Protein AF-A0A7X6APH6-F1 (afdb_monomer)

Solvent-accessible surface area (backbone atoms only — not comparable to full-atom values): 3446 Å² total; per-residue (Å²): 134,90,86,76,60,75,91,77,60,81,91,82,86,87,83,74,63,89,92,66,48,60,56,54,50,51,23,49,50,37,29,75,70,64,76,37,98,62,74,36,41,68,95,79,69,52,30,88,54,129

Mean predicted aligned error: 3.8 Å

Secondary structure (DSSP, 8-state):
-----GGG--------STTSSHHHHHHHHHHHTTSSSS---TTTT--S--

Sequence (50 aa):
MKVYPTTEIRNVVLLGHGDAGKTTLTSAMLFTGGTVNRLGKVDDGSSTTD

Structure (mmCIF, N/CA/C/O backbone):
data_AF-A0A7X6APH6-F1
#
_entry.id   AF-A0A7X6APH6-F1
#
loop_
_atom_site.group_PDB
_atom_site.id
_atom_site.type_symbol
_atom_site.label_atom_id
_atom_site.label_alt_id
_atom_site.label_comp_id
_atom_site.label_asym_id
_atom_site.label_entity_id
_atom_site.label_seq_id
_atom_site.pdbx_PDB_ins_code
_atom_site.Cartn_x
_atom_site.Cartn_y
_atom_site.Cartn_z
_atom_site.occupancy
_atom_site.B_iso_or_equiv
_atom_site.auth_seq_id
_atom_site.auth_comp_id
_atom_site.auth_asym_id
_atom_site.auth_atom_id
_atom_site.pdbx_PDB_model_num
ATOM 1 N N . MET A 1 1 ? -15.286 12.414 11.049 1.00 76.44 1 MET A N 1
ATOM 2 C CA . MET A 1 1 ? -13.857 12.037 11.112 1.00 76.44 1 MET A CA 1
ATOM 3 C C . MET A 1 1 ? -13.766 10.693 11.823 1.00 76.44 1 MET A C 1
ATOM 5 O O . MET A 1 1 ? -14.344 10.585 12.896 1.00 76.44 1 MET A O 1
ATOM 9 N N . LYS A 1 2 ? -13.162 9.658 11.218 1.00 88.88 2 LYS A N 1
ATOM 10 C CA . LYS A 1 2 ? -12.920 8.381 11.919 1.00 88.88 2 LYS A CA 1
ATOM 11 C C . LYS A 1 2 ? -11.702 8.545 12.830 1.00 88.88 2 LYS A C 1
ATOM 13 O O . LYS A 1 2 ? -10.707 9.118 12.397 1.00 88.88 2 LYS A O 1
ATOM 18 N N . VAL A 1 3 ? -11.805 8.078 14.071 1.00 93.31 3 VAL A N 1
ATOM 19 C CA . VAL A 1 3 ? -10.708 8.067 15.049 1.00 93.31 3 VAL A CA 1
ATOM 20 C C . VAL A 1 3 ? -10.130 6.658 15.076 1.00 93.31 3 VAL A C 1
ATOM 22 O 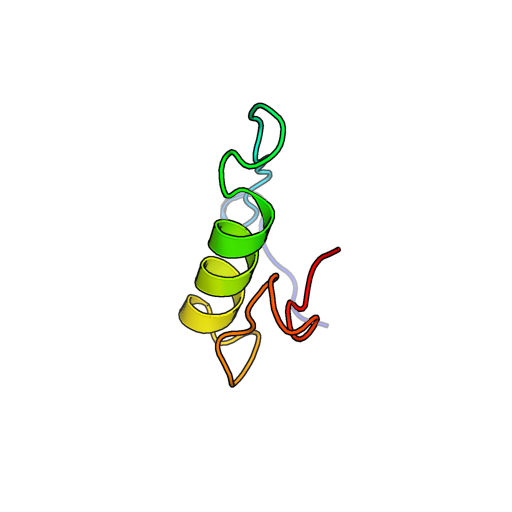O . VAL A 1 3 ? -10.892 5.706 15.223 1.00 93.31 3 VAL A O 1
AT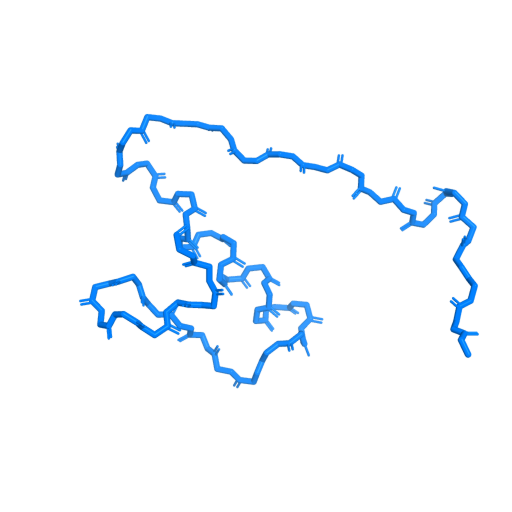OM 25 N N . TYR A 1 4 ? -8.811 6.537 14.929 1.00 95.00 4 TYR A N 1
ATOM 26 C CA . TYR A 1 4 ? -8.103 5.257 14.962 1.00 95.00 4 TYR A CA 1
ATOM 27 C C . TYR A 1 4 ? -7.202 5.200 16.204 1.00 95.00 4 TYR A C 1
ATOM 29 O O . TYR A 1 4 ? -6.460 6.160 16.441 1.00 95.00 4 TYR A O 1
ATOM 37 N N . PRO A 1 5 ? -7.244 4.124 17.010 1.00 96.56 5 PRO A N 1
ATOM 38 C CA . PRO A 1 5 ? -6.300 3.937 18.105 1.00 96.56 5 PRO A CA 1
ATOM 39 C C . PRO A 1 5 ? -4.889 3.693 17.555 1.00 96.56 5 PRO A C 1
ATOM 41 O O . PRO A 1 5 ? -4.718 3.139 16.470 1.00 96.56 5 PRO A O 1
ATOM 44 N N . THR A 1 6 ? -3.855 4.042 18.324 1.00 95.44 6 THR A N 1
ATOM 45 C CA . THR A 1 6 ? -2.449 3.882 17.904 1.00 95.44 6 THR A CA 1
ATOM 46 C C . THR A 1 6 ? -2.111 2.449 17.478 1.00 95.44 6 THR A C 1
ATOM 48 O O . THR A 1 6 ? -1.290 2.249 16.590 1.00 95.44 6 THR A O 1
ATOM 51 N N . THR A 1 7 ? -2.772 1.445 18.060 1.00 97.12 7 THR A N 1
ATOM 52 C CA . THR A 1 7 ? -2.603 0.020 17.723 1.00 97.12 7 THR A CA 1
ATOM 53 C C . THR A 1 7 ? -3.040 -0.342 16.300 1.00 97.12 7 THR A C 1
ATOM 55 O O . THR A 1 7 ? -2.592 -1.360 15.772 1.00 97.12 7 THR A O 1
ATOM 58 N N . GLU A 1 8 ? -3.889 0.476 15.675 1.00 96.31 8 GLU A N 1
ATOM 59 C CA . GLU A 1 8 ? -4.360 0.308 14.294 1.00 96.31 8 GLU A CA 1
ATOM 60 C C . GLU A 1 8 ? -3.534 1.113 13.277 1.00 96.31 8 GLU A C 1
ATOM 62 O O . GLU A 1 8 ? -3.677 0.912 12.072 1.00 96.31 8 GLU A O 1
ATOM 67 N N . ILE A 1 9 ? -2.632 1.991 13.730 1.00 95.50 9 ILE A N 1
ATOM 68 C CA . ILE A 1 9 ? -1.780 2.801 12.853 1.00 95.50 9 ILE A CA 1
ATOM 69 C C . ILE A 1 9 ? -0.476 2.049 12.568 1.00 95.50 9 ILE A C 1
ATOM 71 O O . ILE A 1 9 ? 0.252 1.645 13.477 1.00 95.50 9 ILE A O 1
ATOM 75 N N . ARG A 1 10 ? -0.150 1.881 11.284 1.00 95.31 10 ARG A N 1
ATOM 76 C CA . ARG A 1 10 ? 1.102 1.261 10.828 1.00 95.31 10 ARG A CA 1
AT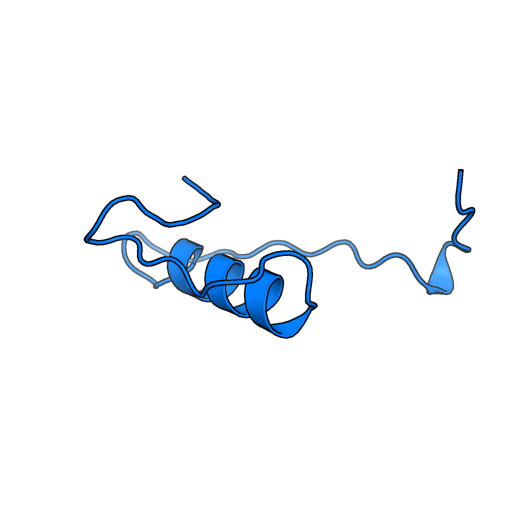OM 77 C C . ARG A 1 10 ? 1.946 2.291 10.085 1.00 95.31 10 ARG A C 1
ATOM 79 O O . ARG A 1 10 ? 1.578 2.720 8.998 1.00 95.31 10 ARG A O 1
ATOM 86 N N . ASN A 1 11 ? 3.087 2.659 10.663 1.00 95.44 11 ASN A N 1
ATOM 87 C CA . ASN A 1 11 ? 4.090 3.487 9.993 1.00 95.44 11 ASN A CA 1
ATOM 88 C C . ASN A 1 11 ? 5.038 2.572 9.215 1.00 95.44 11 ASN A C 1
ATOM 90 O O . ASN A 1 11 ? 5.706 1.730 9.815 1.00 95.44 11 ASN A O 1
ATOM 94 N N . VAL A 1 12 ? 5.077 2.714 7.891 1.00 95.31 12 V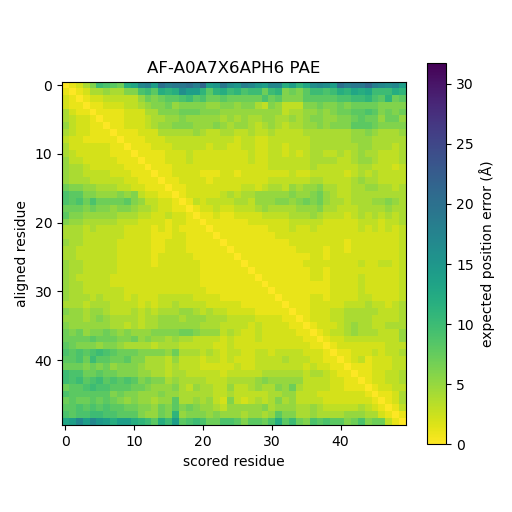AL A N 1
ATOM 95 C CA . VAL A 1 12 ? 5.877 1.865 6.998 1.00 95.31 12 VAL A CA 1
ATOM 96 C C . VAL A 1 12 ? 6.618 2.715 5.970 1.00 95.31 12 VAL A C 1
ATOM 98 O O . VAL A 1 12 ? 6.140 3.775 5.574 1.00 95.31 12 VAL A O 1
ATOM 101 N N . VAL A 1 13 ? 7.783 2.237 5.531 1.00 96.12 13 VAL A N 1
ATOM 102 C CA . VAL A 1 13 ? 8.573 2.839 4.451 1.00 96.12 13 VAL A CA 1
ATOM 103 C C . VAL A 1 13 ? 9.022 1.746 3.487 1.00 96.12 13 VAL A C 1
ATOM 105 O O . VAL A 1 13 ? 9.402 0.656 3.914 1.00 96.12 13 VAL A O 1
ATOM 108 N N . LEU A 1 14 ? 8.980 2.034 2.186 1.00 95.00 14 LEU A N 1
ATOM 109 C CA . LEU A 1 14 ? 9.528 1.16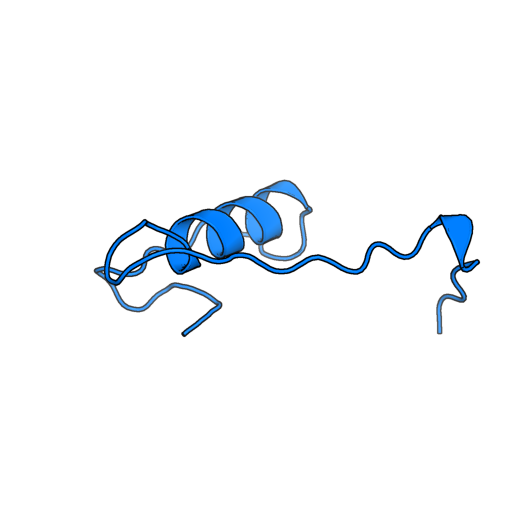0 1.151 1.00 95.00 14 LEU A CA 1
ATOM 110 C C . LEU A 1 14 ? 10.887 1.706 0.706 1.00 95.00 14 LEU A C 1
ATOM 112 O O . LEU A 1 14 ? 10.972 2.802 0.157 1.00 95.00 14 LEU A O 1
ATOM 116 N N . LEU A 1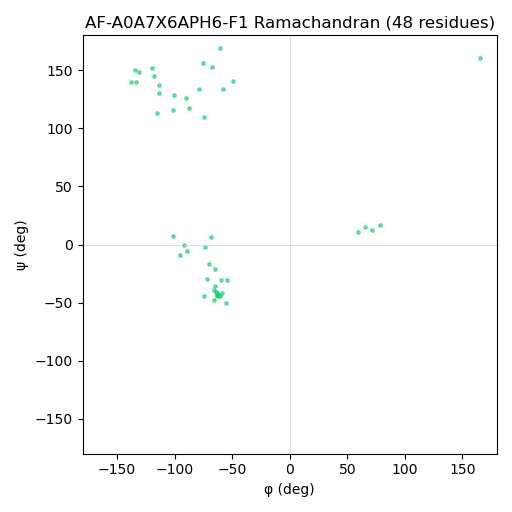 15 ? 11.951 0.936 0.943 1.00 96.31 15 LEU A N 1
ATOM 117 C CA . LEU A 1 15 ? 13.331 1.295 0.604 1.00 96.31 15 LEU A CA 1
ATOM 118 C C . LEU A 1 15 ? 13.915 0.307 -0.406 1.00 96.31 15 LEU A C 1
ATOM 120 O O . LEU A 1 15 ? 13.628 -0.885 -0.366 1.00 96.31 15 LEU A O 1
ATOM 124 N N . GLY A 1 16 ? 14.750 0.811 -1.312 1.00 94.81 16 GLY A N 1
ATOM 125 C CA . GLY A 1 16 ? 15.354 0.017 -2.381 1.00 94.81 16 GLY A CA 1
ATOM 126 C C . GLY A 1 16 ? 15.968 0.886 -3.478 1.00 94.81 16 GLY A C 1
ATOM 127 O O . GLY A 1 16 ? 15.613 2.059 -3.619 1.00 94.81 16 GLY A O 1
ATOM 128 N N . HIS A 1 17 ? 16.868 0.295 -4.265 1.00 93.94 17 HIS A N 1
ATOM 129 C CA . HIS A 1 17 ? 17.584 0.949 -5.368 1.00 93.94 17 HIS A CA 1
ATOM 130 C C . HIS A 1 17 ? 16.638 1.491 -6.462 1.00 93.94 17 HIS A C 1
ATOM 132 O O . HIS A 1 17 ? 15.436 1.200 -6.447 1.00 93.94 17 HIS A O 1
ATOM 138 N N . GLY A 1 18 ? 17.160 2.294 -7.398 1.00 92.75 18 GLY A N 1
ATOM 139 C CA . GLY A 1 18 ? 16.429 2.670 -8.617 1.00 92.75 18 GLY A CA 1
ATOM 140 C C . GLY A 1 18 ? 15.849 1.429 -9.302 1.00 92.75 18 GLY A C 1
ATOM 141 O O . GLY A 1 18 ? 16.450 0.359 -9.235 1.00 92.75 18 GLY A O 1
ATOM 142 N N . ASP A 1 19 ? 14.636 1.544 -9.837 1.00 91.06 19 ASP A N 1
ATOM 143 C CA . ASP A 1 19 ? 13.913 0.461 -10.525 1.00 91.06 19 ASP A CA 1
ATOM 144 C C . ASP A 1 19 ? 13.631 -0.818 -9.713 1.00 91.06 19 ASP A C 1
ATOM 146 O O . ASP A 1 19 ? 13.100 -1.790 -10.239 1.00 91.06 19 ASP A O 1
ATOM 150 N N . ALA A 1 20 ? 13.847 -0.811 -8.392 1.00 94.44 20 ALA A N 1
ATOM 151 C CA . ALA A 1 20 ? 13.520 -1.943 -7.513 1.00 94.44 20 ALA A CA 1
ATOM 152 C C . ALA A 1 20 ? 12.003 -2.214 -7.342 1.00 94.44 20 ALA A C 1
ATOM 154 O O . ALA A 1 20 ? 11.611 -3.013 -6.496 1.00 94.44 20 ALA A O 1
ATOM 155 N N . GLY A 1 21 ? 11.133 -1.521 -8.087 1.00 94.00 21 GLY A N 1
ATOM 156 C CA . GLY A 1 21 ? 9.683 -1.756 -8.078 1.00 94.00 21 GLY A CA 1
ATOM 157 C C . GLY A 1 21 ? 8.915 -1.163 -6.890 1.00 94.00 21 GLY A C 1
ATOM 158 O O . GLY A 1 21 ? 7.771 -1.546 -6.657 1.00 94.00 21 GLY A O 1
ATOM 159 N N . LYS A 1 22 ? 9.505 -0.217 -6.143 1.00 96.12 22 LYS A N 1
ATOM 160 C CA . LYS A 1 22 ? 8.875 0.423 -4.967 1.00 96.12 22 LYS A CA 1
ATOM 161 C C . LYS A 1 22 ? 7.517 1.050 -5.304 1.00 96.12 22 LYS A C 1
ATOM 163 O O . LYS A 1 22 ? 6.525 0.756 -4.648 1.00 96.12 22 LYS A O 1
ATOM 168 N N . THR A 1 23 ? 7.468 1.858 -6.361 1.00 95.19 23 THR A N 1
ATOM 169 C CA . THR A 1 23 ? 6.259 2.556 -6.827 1.00 95.19 23 THR A CA 1
ATOM 170 C C . THR A 1 23 ? 5.175 1.570 -7.281 1.00 95.19 23 THR A C 1
ATOM 172 O O . THR A 1 23 ? 4.008 1.695 -6.906 1.00 95.19 23 THR A O 1
ATOM 175 N N . THR A 1 24 ? 5.565 0.512 -7.997 1.00 95.12 24 THR A N 1
ATOM 176 C CA . THR A 1 24 ? 4.659 -0.572 -8.412 1.00 95.12 24 THR A CA 1
ATO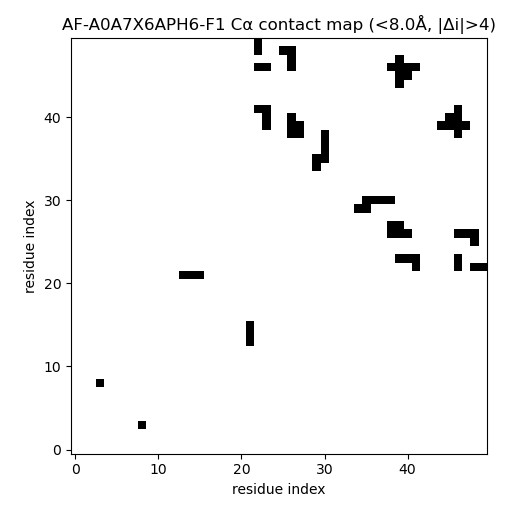M 177 C C . THR A 1 24 ? 4.048 -1.297 -7.211 1.00 95.12 24 THR A C 1
ATOM 179 O O . THR A 1 24 ? 2.842 -1.551 -7.190 1.00 95.12 24 THR A O 1
ATOM 182 N N . LEU A 1 25 ? 4.856 -1.597 -6.188 1.00 95.25 25 LEU A N 1
ATOM 183 C CA . LEU A 1 25 ? 4.377 -2.243 -4.967 1.00 95.25 25 LEU A CA 1
ATOM 184 C C . LEU A 1 25 ? 3.376 -1.354 -4.218 1.00 95.25 25 LEU A C 1
ATOM 186 O O . LEU A 1 25 ? 2.326 -1.846 -3.805 1.00 95.25 25 LEU A O 1
ATOM 190 N N . THR A 1 26 ? 3.652 -0.053 -4.090 1.00 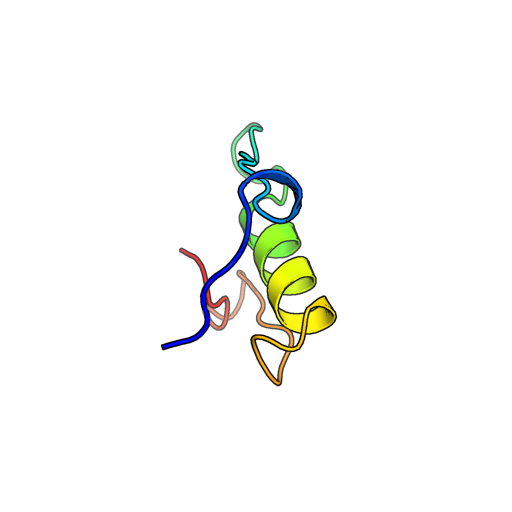95.31 26 THR A N 1
ATOM 191 C CA . THR A 1 26 ? 2.715 0.886 -3.453 1.00 95.31 26 THR A CA 1
ATOM 192 C C . THR A 1 26 ? 1.379 0.936 -4.189 1.00 95.31 26 THR A C 1
ATOM 194 O O . THR A 1 26 ? 0.327 0.848 -3.554 1.00 95.31 26 THR A O 1
ATOM 197 N N . SER A 1 27 ? 1.398 0.993 -5.524 1.00 94.25 27 SER A N 1
ATOM 198 C CA . SER A 1 27 ? 0.174 0.954 -6.335 1.00 94.25 27 SER A CA 1
ATOM 199 C C . SER A 1 27 ? -0.639 -0.328 -6.101 1.00 94.25 27 SER A C 1
ATOM 201 O O . SER A 1 27 ? -1.860 -0.268 -5.938 1.00 94.25 27 SER A O 1
ATOM 203 N N . ALA A 1 28 ? 0.024 -1.484 -5.997 1.00 95.06 28 ALA A N 1
ATOM 204 C CA . ALA A 1 28 ? -0.637 -2.748 -5.673 1.00 95.06 28 ALA A CA 1
ATOM 205 C C . ALA A 1 28 ? -1.233 -2.768 -4.255 1.00 95.06 28 ALA A C 1
ATOM 207 O O . ALA A 1 28 ? -2.345 -3.270 -4.070 1.00 95.06 28 ALA A O 1
ATOM 208 N N . MET A 1 29 ? -0.540 -2.194 -3.265 1.00 95.56 29 MET A N 1
ATOM 209 C CA . MET A 1 29 ? -1.053 -2.065 -1.895 1.00 95.56 29 MET A CA 1
ATOM 210 C C . MET A 1 29 ? -2.308 -1.187 -1.837 1.00 95.56 29 MET A C 1
ATOM 212 O O . MET A 1 29 ? -3.286 -1.573 -1.200 1.00 95.56 29 MET A O 1
ATOM 216 N N . LEU A 1 30 ? -2.312 -0.044 -2.531 1.00 94.62 30 LEU A N 1
ATOM 217 C CA . LEU A 1 30 ? -3.466 0.862 -2.578 1.00 94.62 30 LEU A CA 1
ATOM 218 C C . LEU A 1 30 ? -4.683 0.215 -3.249 1.00 94.62 30 LEU A C 1
ATOM 220 O O . LEU A 1 30 ? -5.803 0.380 -2.766 1.00 94.62 30 LEU A O 1
ATOM 224 N N . PHE A 1 31 ? -4.468 -0.537 -4.332 1.00 95.75 31 PHE A N 1
ATOM 225 C CA . PHE A 1 31 ? -5.534 -1.287 -4.997 1.00 95.75 31 PHE A CA 1
ATOM 226 C C . PHE A 1 31 ? -6.080 -2.402 -4.095 1.00 95.75 31 PHE A C 1
ATOM 228 O O . PHE A 1 31 ? -7.287 -2.507 -3.891 1.00 95.75 31 PHE A O 1
ATOM 235 N N . THR A 1 32 ? -5.191 -3.191 -3.486 1.00 96.31 32 THR A N 1
ATOM 236 C CA . THR A 1 32 ? -5.572 -4.307 -2.602 1.00 96.31 32 THR A CA 1
ATOM 237 C C . THR A 1 32 ? -6.289 -3.822 -1.340 1.00 96.31 32 THR A C 1
ATOM 239 O O . THR A 1 32 ? -7.226 -4.465 -0.876 1.00 96.31 32 THR A O 1
ATOM 242 N N . GLY A 1 33 ? -5.887 -2.669 -0.797 1.00 94.62 33 GLY A N 1
ATOM 243 C CA . GLY A 1 33 ? -6.542 -2.025 0.344 1.00 94.62 33 GLY A CA 1
ATOM 244 C C . GLY A 1 33 ? -7.881 -1.357 0.016 1.00 94.62 33 GLY A C 1
ATOM 245 O O . GLY A 1 33 ? -8.513 -0.812 0.917 1.00 94.62 33 GLY A O 1
ATOM 246 N N . GLY A 1 34 ? -8.313 -1.373 -1.252 1.00 94.31 34 GLY A N 1
ATOM 247 C CA . GLY A 1 34 ? -9.553 -0.736 -1.700 1.00 94.31 34 GLY A CA 1
ATOM 248 C C . GLY A 1 34 ? -9.502 0.796 -1.720 1.00 94.31 34 GLY A C 1
ATOM 249 O O . GLY A 1 34 ? -10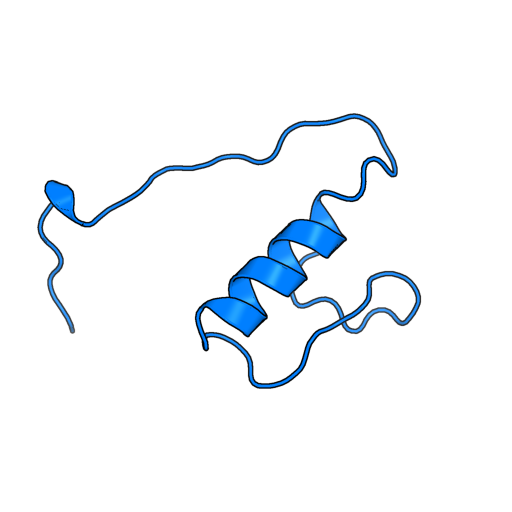.541 1.437 -1.855 1.00 94.31 34 GLY A O 1
ATOM 250 N N . THR A 1 35 ? -8.316 1.397 -1.586 1.00 94.12 35 THR A N 1
ATOM 251 C CA . THR A 1 35 ? -8.131 2.856 -1.634 1.00 94.12 35 THR A CA 1
ATOM 252 C C . THR A 1 35 ? -8.306 3.394 -3.056 1.00 94.12 35 THR A C 1
ATOM 254 O O . THR A 1 35 ? -8.749 4.526 -3.239 1.00 94.12 35 THR A O 1
ATOM 257 N N . VAL A 1 36 ? -7.983 2.582 -4.070 1.00 93.12 36 VAL A N 1
ATOM 258 C CA . VAL A 1 36 ? -8.191 2.891 -5.494 1.00 93.12 36 VAL A CA 1
ATOM 259 C C . VAL A 1 36 ? -8.885 1.732 -6.209 1.00 93.12 36 VAL A C 1
ATOM 261 O O . VAL A 1 36 ? -8.668 0.569 -5.885 1.00 93.12 36 VAL A O 1
ATOM 264 N N . ASN A 1 37 ? -9.697 2.045 -7.223 1.00 92.44 37 ASN A N 1
ATOM 265 C CA . ASN A 1 37 ? -10.521 1.058 -7.941 1.00 92.44 37 ASN A CA 1
ATOM 266 C C . ASN A 1 37 ? -9.819 0.401 -9.143 1.00 92.44 37 ASN A C 1
ATOM 268 O O . ASN A 1 37 ? -10.378 -0.489 -9.780 1.00 92.44 37 ASN A O 1
ATOM 272 N N . ARG A 1 38 ? -8.611 0.855 -9.490 1.00 92.94 38 ARG A N 1
ATOM 273 C CA . ARG A 1 38 ? -7.814 0.329 -10.602 1.00 92.94 38 ARG A CA 1
ATOM 274 C C . ARG A 1 38 ? -6.361 0.212 -10.169 1.00 92.94 38 ARG A C 1
ATOM 276 O O . ARG A 1 38 ? -5.835 1.115 -9.527 1.00 92.94 38 ARG A O 1
ATOM 283 N N . LEU A 1 39 ? -5.713 -0.873 -10.580 1.00 92.19 39 LEU A N 1
ATOM 284 C CA . LEU A 1 39 ? -4.271 -1.024 -10.447 1.00 92.19 39 LEU A CA 1
ATOM 285 C C . LEU A 1 39 ? -3.554 -0.156 -11.495 1.00 92.19 39 LEU A C 1
ATOM 287 O O . LEU A 1 39 ? -3.626 -0.447 -12.693 1.00 92.19 39 LEU A O 1
ATOM 291 N N . GLY A 1 40 ? -2.904 0.915 -11.039 1.00 89.62 40 GLY A N 1
ATOM 292 C CA . GLY A 1 40 ? -2.060 1.778 -11.868 1.00 89.62 40 GLY A CA 1
ATOM 293 C C . GLY A 1 40 ? -0.706 1.138 -12.185 1.00 89.62 40 GLY A C 1
ATOM 294 O O . GLY A 1 40 ? -0.234 0.267 -11.448 1.00 89.62 40 GLY A O 1
ATOM 295 N N . LYS A 1 41 ? -0.085 1.567 -13.286 1.00 91.50 41 LYS A N 1
ATOM 296 C CA . LYS A 1 41 ? 1.268 1.165 -13.687 1.00 91.50 41 LYS A CA 1
ATOM 297 C C . LYS A 1 41 ? 2.184 2.383 -13.768 1.00 91.50 41 LYS A C 1
ATOM 299 O O . LYS A 1 41 ? 1.743 3.503 -13.995 1.00 91.50 41 LYS A O 1
ATOM 304 N N . VAL A 1 42 ? 3.473 2.150 -13.547 1.00 90.88 42 VAL A N 1
ATOM 305 C CA . VAL A 1 42 ? 4.492 3.203 -13.649 1.00 90.88 42 VAL A CA 1
ATOM 306 C C . VAL A 1 42 ? 4.753 3.534 -15.120 1.00 90.88 42 VAL A C 1
ATOM 308 O O . VAL A 1 42 ? 4.748 4.701 -15.489 1.00 90.88 42 VAL A O 1
ATOM 311 N N . ASP A 1 43 ? 4.871 2.510 -15.971 1.00 88.75 43 ASP A N 1
ATOM 312 C CA . ASP A 1 43 ? 5.222 2.656 -17.393 1.00 88.75 43 ASP A CA 1
ATOM 313 C C . ASP A 1 43 ? 4.240 3.523 -18.200 1.00 88.75 43 ASP A C 1
ATOM 315 O O . ASP A 1 43 ? 4.631 4.155 -19.177 1.00 88.75 43 ASP A O 1
ATOM 319 N N . ASP A 1 44 ? 2.959 3.539 -17.818 1.00 90.69 44 ASP A N 1
ATOM 320 C CA . ASP A 1 44 ? 1.909 4.325 -18.479 1.00 90.69 44 ASP A CA 1
ATOM 321 C C . ASP A 1 44 ? 1.548 5.613 -17.716 1.00 90.69 44 ASP A C 1
ATOM 323 O O . ASP A 1 44 ? 0.585 6.292 -18.076 1.00 90.69 44 ASP A O 1
ATOM 327 N N . GLY A 1 45 ? 2.297 5.944 -16.657 1.00 87.88 45 GLY A N 1
ATOM 328 C CA . GLY A 1 45 ? 2.071 7.126 -15.825 1.00 87.88 45 GLY A CA 1
ATOM 329 C C . GLY A 1 45 ? 0.751 7.110 -15.045 1.00 87.88 45 GLY A C 1
ATOM 330 O O . GLY A 1 45 ? 0.321 8.153 -14.560 1.00 87.88 45 GLY A O 1
ATOM 331 N N . SER A 1 46 ? 0.078 5.957 -14.932 1.00 88.69 46 SER A N 1
ATOM 332 C CA . SER A 1 46 ? -1.206 5.834 -14.220 1.00 88.69 46 SER A CA 1
ATOM 333 C C . SER A 1 46 ? -1.068 5.458 -12.741 1.00 88.69 46 SER A C 1
ATOM 335 O O . SER A 1 46 ? -2.073 5.312 -12.038 1.00 88.69 46 SER A O 1
ATOM 337 N N . SER A 1 47 ? 0.163 5.275 -12.261 1.00 88.12 47 SER A N 1
ATOM 338 C CA . SER A 1 47 ? 0.471 5.058 -10.850 1.00 88.12 47 SER A CA 1
ATOM 339 C C . SER A 1 47 ? -0.043 6.222 -9.997 1.00 88.12 47 SER A C 1
ATOM 341 O O . SER A 1 47 ? 0.156 7.388 -10.318 1.00 88.12 47 SER A O 1
ATOM 343 N N . THR A 1 48 ? -0.705 5.910 -8.880 1.00 85.56 48 THR A N 1
ATOM 344 C CA . THR A 1 48 ? -1.172 6.932 -7.917 1.00 85.56 48 THR A CA 1
ATOM 345 C C . THR A 1 48 ? -0.006 7.572 -7.157 1.00 85.56 48 THR A C 1
ATOM 347 O O . THR A 1 48 ? -0.161 8.619 -6.534 1.00 85.56 48 THR A O 1
ATOM 350 N N . THR A 1 49 ? 1.157 6.926 -7.194 1.00 82.19 49 THR A N 1
ATOM 351 C CA . THR A 1 49 ? 2.399 7.383 -6.578 1.00 82.19 49 THR A CA 1
ATOM 352 C C . THR A 1 49 ? 3.428 7.715 -7.653 1.00 82.19 49 THR A C 1
ATOM 354 O O . THR A 1 49 ? 3.554 6.938 -8.601 1.00 82.19 49 THR A O 1
ATOM 357 N N . ASP A 1 50 ? 4.143 8.825 -7.479 1.00 70.44 50 ASP A N 1
ATOM 358 C CA . ASP A 1 50 ? 5.303 9.235 -8.291 1.00 70.44 50 ASP A CA 1
ATOM 359 C C . ASP A 1 50 ? 6.548 8.401 -7.923 1.00 70.44 50 ASP A C 1
ATOM 361 O O . ASP A 1 50 ? 6.764 8.176 -6.705 1.00 70.44 50 ASP A O 1
#

Foldseek 3Di:
DDDDDPVPDDDDDDDDDPPPCSQQVVLVVCCVVVVDVDRADVVVPRGPGD

Radius of gyration: 13.12 Å; Cα contacts (8 Å, |Δi|>4): 35; chains: 1; bounding box: 31×16×37 Å

pLDDT: mean 92.51, std 5.0, range [70.44, 97.12]